Protein AF-A0A380FK40-F1 (afdb_monomer_lite)

pLDDT: mean 82.02, std 12.7, range [45.62, 96.25]

Organism: Staphylococcus gallinarum (NCBI:txid1293)

Foldseek 3Di:
DQLLVVLLVVVVVDDDPVVSLVVVLLCLLLPVCVVVVAASVQCNVQVVVSSVQSVVVVVVPPDCVPPVDSSDTDHDDHDDPVSSQVSNCVRVVHGPDQHPLQVVCVVCVVVQEDDPVPDDPPGHHRWDWPDWDWDADPVRAIKIFTWTHNRPDIDIDIGDRVNVVPDDDD

Secondary structure (DSSP, 8-state):
--HHHHHHHHHHH-S-HHHHHHHHHHHHHTTTTGGGSS-HHHHHHHHHHHHHHHHHHHHSTT-HHHH---------PPPPHHHHHHHHHHHHSS-SSPPHHHHHHHHHGGG--B-GGGPPTT--B--EEEEEEEEE-TTS-EEEEEEEE-SS-EEEEEE-HHHHHHPPP-

Radius of gyration: 23.23 Å; chains: 1; bounding box: 48×39×69 Å

Structure (mmCIF, N/CA/C/O backbone):
data_AF-A0A380FK40-F1
#
_entry.id   AF-A0A380FK40-F1
#
loop_
_atom_site.group_PDB
_atom_site.id
_atom_site.type_symbol
_atom_site.label_atom_id
_atom_site.label_alt_id
_atom_site.label_comp_id
_atom_site.label_asym_id
_atom_site.label_entity_id
_atom_site.label_seq_id
_atom_site.pdbx_PDB_ins_code
_atom_site.Cartn_x
_atom_site.Cartn_y
_atom_site.Cartn_z
_atom_site.occupancy
_atom_site.B_iso_or_equiv
_atom_site.auth_seq_id
_atom_site.auth_comp_id
_atom_site.auth_asym_id
_atom_site.auth_atom_id
_atom_site.pdbx_PDB_model_num
ATOM 1 N N . MET A 1 1 ? 8.475 -4.216 -27.341 1.00 45.62 1 MET A N 1
ATOM 2 C CA . MET A 1 1 ? 8.926 -2.820 -27.492 1.00 45.62 1 MET A CA 1
ATOM 3 C C . MET A 1 1 ? 10.317 -2.769 -26.905 1.00 45.62 1 MET A C 1
ATOM 5 O O . MET A 1 1 ? 10.534 -3.468 -25.925 1.00 45.62 1 MET A O 1
ATOM 9 N N . ASP A 1 2 ? 11.255 -2.055 -27.515 1.00 57.91 2 ASP A N 1
ATOM 10 C CA . ASP A 1 2 ? 12.591 -1.926 -26.934 1.00 57.91 2 ASP A CA 1
ATOM 11 C C . ASP A 1 2 ? 12.488 -1.105 -25.649 1.00 57.91 2 ASP A C 1
ATOM 13 O O . ASP A 1 2 ? 12.068 0.049 -25.689 1.00 57.91 2 ASP A O 1
ATOM 17 N N . ASN A 1 3 ? 12.813 -1.723 -24.510 1.00 64.62 3 ASN A N 1
ATOM 18 C CA . ASN A 1 3 ? 12.621 -1.140 -23.177 1.00 64.62 3 ASN A CA 1
ATOM 19 C C . ASN A 1 3 ? 13.269 0.248 -23.057 1.00 64.62 3 ASN A C 1
ATOM 21 O O . ASN A 1 3 ? 12.690 1.135 -22.445 1.00 64.62 3 ASN A O 1
ATOM 25 N N . LEU A 1 4 ? 14.413 0.455 -23.717 1.00 64.06 4 LEU A N 1
ATOM 26 C CA . LEU A 1 4 ? 15.138 1.728 -23.761 1.00 64.06 4 LEU A CA 1
ATOM 27 C C . LEU A 1 4 ? 14.405 2.846 -24.501 1.00 64.06 4 LEU A C 1
ATOM 29 O O . LEU A 1 4 ? 14.613 4.013 -24.190 1.00 64.06 4 LEU A O 1
ATOM 33 N N . LYS A 1 5 ? 13.548 2.514 -25.471 1.00 68.12 5 LYS A N 1
ATOM 34 C CA . LYS A 1 5 ? 12.838 3.521 -26.263 1.00 68.12 5 LYS A CA 1
ATOM 35 C C . LYS A 1 5 ? 11.880 4.339 -25.405 1.00 68.12 5 LYS A C 1
ATOM 37 O O . LYS A 1 5 ? 1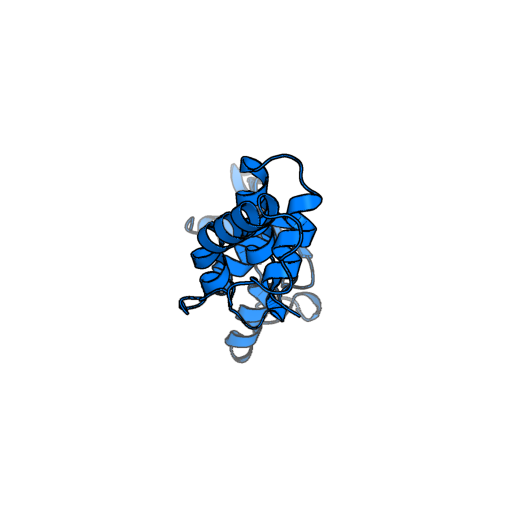1.758 5.533 -25.608 1.00 68.12 5 LYS A O 1
ATOM 42 N N . ILE A 1 6 ? 11.250 3.708 -24.418 1.00 72.50 6 ILE A N 1
ATOM 43 C CA . ILE A 1 6 ? 10.339 4.403 -23.507 1.00 72.50 6 ILE A CA 1
ATOM 44 C C . ILE A 1 6 ? 11.111 5.388 -22.616 1.00 72.50 6 ILE A C 1
ATOM 46 O O . ILE A 1 6 ? 10.638 6.498 -22.400 1.00 72.50 6 ILE A O 1
ATOM 50 N N . PHE A 1 7 ? 12.303 5.013 -22.136 1.00 73.00 7 PHE A N 1
ATOM 51 C CA . PHE A 1 7 ? 13.162 5.927 -21.374 1.00 73.00 7 PHE A CA 1
ATOM 52 C C . PHE A 1 7 ? 13.631 7.103 -22.237 1.00 73.00 7 PHE A C 1
ATOM 54 O O . PHE A 1 7 ? 13.541 8.241 -21.792 1.00 73.00 7 PHE A O 1
ATOM 61 N N . PHE A 1 8 ? 14.041 6.837 -23.482 1.00 71.56 8 PHE A N 1
ATOM 62 C CA . PHE A 1 8 ? 14.431 7.868 -24.449 1.00 71.56 8 PHE A CA 1
ATOM 63 C C . PHE A 1 8 ? 13.279 8.839 -24.760 1.00 71.56 8 PHE A C 1
ATOM 65 O O . PHE A 1 8 ? 13.431 10.046 -24.594 1.00 71.56 8 PHE A O 1
ATOM 72 N N . ASP A 1 9 ? 12.107 8.315 -25.142 1.00 72.12 9 ASP A N 1
ATOM 73 C CA . ASP A 1 9 ? 10.928 9.120 -25.491 1.00 72.12 9 ASP A CA 1
ATOM 74 C C . ASP A 1 9 ? 10.499 10.023 -24.312 1.00 72.12 9 ASP A C 1
ATOM 76 O O . ASP A 1 9 ? 10.095 11.167 -24.513 1.00 72.12 9 ASP A O 1
ATOM 80 N N . LEU A 1 10 ? 10.614 9.530 -23.072 1.00 73.94 10 LEU A N 1
ATOM 81 C CA . LEU A 1 10 ? 10.311 10.304 -21.865 1.00 73.94 10 LEU A CA 1
ATOM 82 C C . LEU A 1 10 ? 11.398 11.341 -21.544 1.00 73.94 10 LEU A C 1
ATOM 84 O O . LEU A 1 10 ? 11.070 12.445 -21.114 1.00 73.94 10 LEU A O 1
ATOM 88 N N . GLN A 1 11 ? 12.678 11.027 -21.754 1.00 71.88 11 GLN A N 1
ATOM 89 C CA . GLN A 1 11 ? 13.785 11.954 -21.505 1.00 71.88 11 GLN A CA 1
ATOM 90 C C . GLN A 1 11 ? 13.699 13.204 -22.397 1.00 71.88 11 GLN A C 1
ATOM 92 O O . GLN A 1 11 ? 13.855 14.311 -21.878 1.00 71.88 11 GLN A O 1
ATOM 97 N N . GLU A 1 12 ? 13.337 13.060 -23.680 1.00 69.88 12 GLU A N 1
ATOM 98 C CA . GLU A 1 12 ? 13.114 14.201 -24.588 1.00 69.88 12 GLU A CA 1
ATOM 99 C C . GLU A 1 12 ? 11.994 15.146 -24.104 1.00 69.88 12 GLU A C 1
ATOM 101 O O . GLU A 1 12 ? 12.019 16.352 -24.375 1.00 69.88 12 GLU A O 1
ATOM 106 N N . GLU A 1 13 ? 11.007 14.624 -23.371 1.00 69.75 13 GLU A N 1
ATOM 107 C CA . GLU A 1 13 ? 9.868 15.402 -22.878 1.00 69.75 13 GLU A CA 1
ATOM 108 C C . GLU A 1 13 ? 10.205 16.210 -21.603 1.00 69.75 13 GLU A C 1
ATOM 110 O O . GLU A 1 13 ? 9.556 17.223 -21.308 1.00 69.75 13 GLU A O 1
ATOM 115 N N . PHE A 1 14 ? 11.262 15.840 -20.866 1.00 68.94 14 PHE A N 1
ATOM 116 C CA . PHE A 1 14 ? 11.641 16.469 -19.595 1.00 68.94 14 PHE A CA 1
ATOM 117 C C . PHE A 1 14 ? 12.935 17.299 -19.693 1.00 68.94 14 PHE A C 1
ATOM 119 O O . PHE A 1 14 ? 14.000 16.798 -20.005 1.00 68.94 14 PHE A O 1
ATOM 126 N N . GLN A 1 15 ? 12.890 18.580 -19.303 1.00 59.06 15 GLN A N 1
ATOM 127 C CA . GLN A 1 15 ? 13.993 19.544 -19.517 1.00 59.06 15 GLN A CA 1
ATOM 128 C C . GLN A 1 15 ? 15.154 19.512 -18.491 1.00 59.06 15 GLN A C 1
ATOM 130 O O . GLN A 1 15 ? 16.053 20.345 -18.581 1.00 59.06 15 GLN A O 1
ATOM 135 N N . SER A 1 16 ? 15.128 18.654 -17.463 1.00 63.56 16 SER A N 1
ATOM 136 C CA . SER A 1 16 ? 16.073 18.718 -16.329 1.00 63.56 16 SER A CA 1
ATOM 137 C C . SER A 1 16 ? 16.536 17.334 -15.875 1.00 63.56 16 SER A C 1
ATOM 139 O O . SER A 1 16 ? 15.768 16.642 -15.211 1.00 63.56 16 SER A O 1
ATOM 141 N N . GLU A 1 17 ? 17.813 17.012 -16.097 1.00 63.59 17 GLU A N 1
ATOM 142 C CA . GLU A 1 17 ? 18.458 15.726 -15.757 1.00 63.59 17 GLU A CA 1
ATOM 143 C C . GLU A 1 17 ? 18.231 15.293 -14.298 1.00 63.59 17 GLU A C 1
ATOM 145 O O . GLU A 1 17 ? 17.695 14.223 -14.037 1.00 63.59 17 GLU A O 1
ATOM 150 N N . SER A 1 18 ? 18.499 16.164 -13.317 1.00 59.44 18 SER A N 1
ATOM 151 C CA . SER A 1 18 ? 18.356 15.811 -11.889 1.00 59.44 18 SER A CA 1
ATOM 152 C C . SER A 1 18 ? 16.919 15.547 -11.425 1.00 59.44 18 SER A C 1
ATOM 154 O O . SER A 1 18 ? 16.706 15.043 -10.327 1.00 59.44 18 SER A O 1
ATOM 156 N N . ARG A 1 19 ? 15.912 15.914 -12.229 1.00 64.62 19 ARG A N 1
ATOM 157 C CA . ARG A 1 19 ? 14.506 15.589 -11.951 1.00 64.62 19 ARG A CA 1
ATOM 158 C C . ARG A 1 19 ? 14.078 14.290 -12.622 1.00 64.62 19 ARG A C 1
ATOM 160 O O . ARG A 1 19 ? 13.097 13.707 -12.173 1.00 64.62 19 ARG A O 1
ATOM 167 N N . GLN A 1 20 ? 14.782 13.856 -13.665 1.00 75.44 20 GLN A N 1
ATOM 168 C CA . GLN A 1 20 ? 14.428 12.667 -14.431 1.00 75.44 20 GLN A CA 1
ATOM 169 C C . GLN A 1 20 ? 14.664 11.400 -13.608 1.00 75.44 20 GLN A C 1
ATOM 171 O O . GLN A 1 20 ? 13.749 10.595 -13.520 1.00 75.44 20 GLN A O 1
ATOM 176 N N . GLU A 1 21 ? 15.802 11.266 -12.919 1.00 82.00 21 GLU A N 1
ATOM 177 C CA . GLU A 1 21 ? 16.116 10.085 -12.091 1.00 82.00 21 GLU A CA 1
ATOM 178 C C . GLU A 1 21 ? 15.017 9.813 -11.051 1.00 82.00 21 GLU A C 1
ATOM 180 O O . GLU A 1 21 ? 14.311 8.812 -11.140 1.00 82.00 21 GLU A O 1
ATOM 185 N N . SER A 1 22 ? 14.750 10.782 -10.166 1.00 86.69 22 SER A N 1
ATOM 186 C CA . SER A 1 22 ? 13.684 10.671 -9.156 1.00 86.69 22 SER A CA 1
ATOM 187 C C . SER A 1 22 ? 12.280 10.447 -9.743 1.00 86.69 22 SER A C 1
ATOM 189 O O . SER A 1 22 ? 11.416 9.853 -9.097 1.00 86.69 22 SER A O 1
ATOM 191 N N . LEU A 1 23 ? 12.028 10.925 -10.967 1.00 87.69 23 LEU A N 1
ATOM 192 C CA . LEU A 1 23 ? 10.761 10.707 -11.660 1.00 87.69 23 LEU A CA 1
ATOM 193 C C . LEU A 1 23 ? 10.662 9.273 -12.181 1.00 87.69 23 LEU A C 1
ATOM 195 O O . LEU A 1 23 ? 9.630 8.632 -11.999 1.00 87.69 23 LEU A O 1
ATOM 199 N N . PHE A 1 24 ? 11.714 8.766 -12.818 1.00 88.62 24 PHE A N 1
ATOM 200 C CA . PHE A 1 24 ? 11.763 7.395 -13.306 1.00 88.62 24 PHE A CA 1
ATOM 201 C C . PHE A 1 24 ? 11.726 6.393 -12.150 1.00 88.62 24 PHE A C 1
ATOM 203 O O . PHE A 1 24 ? 10.988 5.416 -12.247 1.00 88.62 24 PHE A O 1
ATOM 210 N N . GLU A 1 25 ? 12.411 6.661 -11.035 1.00 91.19 25 GLU A N 1
ATOM 211 C CA . GLU A 1 25 ? 12.288 5.869 -9.805 1.00 91.19 25 GLU A CA 1
ATOM 212 C C . GLU A 1 25 ? 10.833 5.798 -9.336 1.00 91.19 25 GLU A C 1
ATOM 214 O O . GLU A 1 25 ? 10.298 4.707 -9.144 1.00 91.19 25 GLU A O 1
ATOM 219 N N . ALA A 1 26 ? 10.160 6.949 -9.224 1.00 92.50 26 ALA A N 1
ATOM 220 C CA . ALA A 1 26 ? 8.755 7.002 -8.835 1.00 92.50 26 ALA A CA 1
ATOM 221 C C . ALA A 1 26 ? 7.864 6.222 -9.816 1.00 92.50 26 ALA A C 1
ATOM 223 O O . ALA A 1 26 ? 7.013 5.449 -9.385 1.00 92.50 26 ALA A O 1
ATOM 224 N N . LEU A 1 27 ? 8.078 6.372 -11.128 1.00 91.56 27 LEU A N 1
ATOM 225 C CA . LEU A 1 27 ? 7.332 5.660 -12.171 1.00 91.56 27 LEU A CA 1
ATOM 226 C C . LEU A 1 27 ? 7.534 4.137 -12.101 1.00 91.56 27 LEU A C 1
ATOM 228 O O . LEU A 1 27 ? 6.564 3.387 -12.230 1.00 91.56 27 LEU A O 1
ATOM 232 N N . ILE A 1 28 ? 8.763 3.672 -11.860 1.00 92.81 28 ILE A N 1
ATOM 233 C CA . ILE A 1 28 ? 9.057 2.250 -11.634 1.00 92.81 28 ILE A CA 1
ATOM 234 C C . ILE A 1 28 ? 8.342 1.769 -10.372 1.00 92.81 28 ILE A C 1
ATOM 236 O O . ILE A 1 28 ? 7.647 0.755 -10.410 1.00 92.81 28 ILE A O 1
ATOM 240 N N . LEU A 1 29 ? 8.463 2.511 -9.271 1.00 94.12 29 LEU A N 1
ATOM 241 C CA . LEU A 1 29 ? 7.905 2.136 -7.974 1.00 94.12 29 LEU A CA 1
ATOM 242 C C . LEU A 1 29 ? 6.380 2.041 -7.976 1.00 94.12 29 LEU A C 1
ATOM 244 O O . LEU A 1 29 ? 5.839 1.193 -7.270 1.00 94.12 29 LEU A O 1
ATOM 248 N N . VAL A 1 30 ? 5.692 2.836 -8.800 1.00 93.00 30 VAL A N 1
ATOM 249 C CA . VAL A 1 30 ? 4.230 2.762 -8.974 1.00 93.00 30 VAL A CA 1
ATOM 250 C C . VAL A 1 30 ? 3.778 1.783 -10.064 1.00 93.00 30 VAL A C 1
ATOM 252 O O . VAL A 1 30 ? 2.578 1.641 -10.292 1.00 93.00 30 VAL A O 1
ATOM 255 N N . GLY A 1 31 ? 4.711 1.101 -10.735 1.00 89.75 31 GLY A N 1
ATOM 256 C CA . GLY A 1 31 ? 4.411 0.051 -11.711 1.00 89.75 31 GLY A CA 1
ATOM 257 C C . GLY A 1 31 ? 4.139 0.514 -13.135 1.00 89.75 31 GLY A C 1
ATOM 258 O O . GLY A 1 31 ? 3.624 -0.261 -13.938 1.00 89.75 31 GLY A O 1
ATOM 259 N N . ALA A 1 32 ? 4.507 1.746 -13.498 1.00 90.38 32 ALA A N 1
ATOM 260 C CA . ALA A 1 32 ? 4.340 2.244 -14.867 1.00 90.38 32 ALA A CA 1
ATOM 261 C C . ALA A 1 32 ? 5.121 1.416 -15.910 1.00 90.38 32 ALA A C 1
ATOM 263 O O . ALA A 1 32 ? 4.833 1.489 -17.104 1.00 90.38 32 ALA A O 1
ATOM 264 N N . PHE A 1 33 ? 6.093 0.620 -15.455 1.00 89.06 33 PHE A N 1
ATOM 265 C CA . PHE A 1 33 ? 6.978 -0.196 -16.281 1.00 89.06 33 PHE A CA 1
ATOM 266 C C . PHE A 1 33 ? 6.828 -1.711 -16.055 1.00 89.06 33 PHE A C 1
ATOM 268 O O . PHE A 1 33 ? 7.664 -2.476 -16.536 1.00 89.06 33 PHE A O 1
ATOM 275 N N . ASP A 1 34 ? 5.774 -2.172 -15.372 1.00 87.94 34 ASP A N 1
ATOM 276 C CA . ASP A 1 34 ? 5.585 -3.605 -15.072 1.00 87.94 34 ASP A CA 1
ATOM 277 C C . ASP A 1 34 ? 5.472 -4.470 -16.353 1.00 87.94 34 ASP A C 1
ATOM 279 O O . ASP A 1 34 ? 5.887 -5.632 -16.379 1.00 87.94 34 ASP A O 1
ATOM 283 N N . ASP A 1 35 ? 5.005 -3.887 -17.464 1.00 86.00 35 ASP A N 1
ATOM 284 C CA . ASP A 1 35 ? 4.897 -4.554 -18.771 1.00 86.00 35 ASP A CA 1
ATOM 285 C C . ASP A 1 35 ? 6.253 -4.762 -19.486 1.00 86.00 35 ASP A C 1
ATOM 287 O O . ASP A 1 35 ? 6.313 -5.439 -20.517 1.00 86.00 35 ASP A O 1
ATOM 291 N N . LEU A 1 36 ? 7.367 -4.233 -18.954 1.00 83.38 36 LEU A N 1
ATOM 292 C CA . LEU A 1 36 ? 8.715 -4.416 -19.525 1.00 83.38 36 LEU A CA 1
ATOM 293 C C . LEU A 1 36 ? 9.302 -5.817 -19.280 1.00 83.38 36 LEU A C 1
ATOM 295 O O . LEU A 1 36 ? 10.403 -6.126 -19.752 1.00 83.38 36 LEU A O 1
ATOM 299 N N . GLY A 1 37 ? 8.585 -6.672 -18.544 1.00 84.81 37 GLY A N 1
ATOM 300 C CA . GLY A 1 37 ? 8.999 -8.046 -18.252 1.00 84.81 37 GLY A CA 1
ATOM 301 C C . GLY A 1 37 ? 10.179 -8.141 -17.282 1.00 84.81 37 GLY A C 1
ATOM 302 O O . GLY A 1 37 ? 10.854 -9.173 -17.243 1.00 84.81 37 GLY A O 1
ATOM 303 N N . LYS A 1 38 ? 10.441 -7.069 -16.527 1.00 89.75 38 LYS A N 1
ATOM 304 C CA . LYS A 1 38 ? 11.409 -6.996 -15.430 1.00 89.75 38 LYS A CA 1
ATOM 305 C C . LYS A 1 38 ? 10.694 -6.531 -14.175 1.00 89.75 38 LYS A C 1
ATOM 307 O O . LYS A 1 38 ? 9.743 -5.761 -14.256 1.00 89.75 38 LYS A O 1
ATOM 312 N N . ASN A 1 39 ? 11.151 -7.031 -13.037 1.00 92.94 39 ASN A N 1
ATOM 313 C CA . ASN A 1 39 ? 10.598 -6.666 -11.743 1.00 92.94 39 ASN A CA 1
ATOM 314 C C . ASN A 1 39 ? 11.102 -5.266 -11.329 1.00 92.94 39 ASN A C 1
ATOM 316 O O . ASN A 1 39 ? 12.091 -4.764 -11.881 1.00 92.94 39 ASN A O 1
ATOM 320 N N . ARG A 1 40 ? 10.407 -4.610 -10.399 1.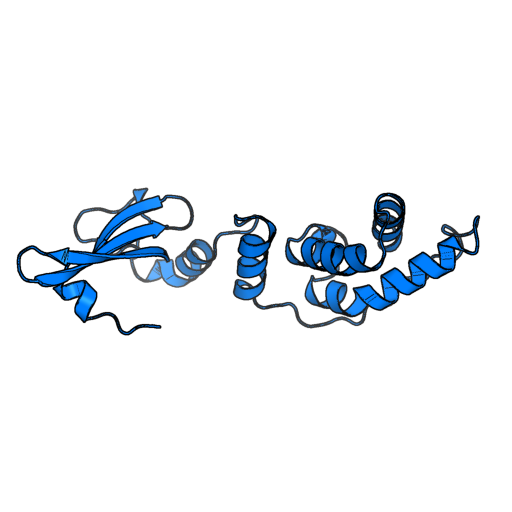00 93.62 40 ARG A N 1
ATOM 321 C CA . ARG A 1 40 ? 10.660 -3.199 -10.070 1.00 93.62 40 ARG A CA 1
ATOM 322 C C . ARG A 1 40 ? 12.041 -3.016 -9.441 1.00 93.62 40 ARG A C 1
ATOM 324 O O . ARG A 1 40 ? 12.754 -2.093 -9.828 1.00 93.62 40 ARG A O 1
ATOM 331 N N . ALA A 1 41 ? 12.470 -3.927 -8.564 1.00 94.94 41 ALA A N 1
ATOM 332 C CA . ALA A 1 41 ? 13.818 -3.918 -7.984 1.00 94.94 41 ALA A CA 1
ATOM 333 C C . ALA A 1 41 ? 14.938 -3.961 -9.043 1.00 94.94 41 ALA A C 1
ATOM 335 O O . ALA A 1 41 ? 15.905 -3.202 -8.974 1.00 94.94 41 ALA A O 1
ATOM 336 N N . THR A 1 42 ? 14.789 -4.822 -10.051 1.00 92.75 42 THR A N 1
ATOM 337 C CA . THR A 1 42 ? 15.739 -4.964 -11.164 1.00 92.75 42 THR A CA 1
ATOM 338 C C . THR A 1 42 ? 15.797 -3.691 -12.001 1.00 92.75 42 THR A C 1
ATOM 340 O O . THR A 1 42 ? 16.882 -3.248 -12.375 1.00 92.75 42 THR A O 1
ATOM 343 N N . LEU A 1 43 ? 14.639 -3.084 -12.282 1.00 90.81 43 LEU A N 1
ATOM 344 C CA . LEU A 1 43 ? 14.568 -1.830 -13.030 1.00 90.81 43 LEU A CA 1
ATOM 345 C C . LEU A 1 43 ? 15.234 -0.680 -12.264 1.00 90.81 43 LEU A C 1
ATOM 347 O O . LEU A 1 43 ? 16.062 0.016 -12.851 1.00 90.81 43 LEU A O 1
ATOM 351 N N . LEU A 1 44 ? 14.951 -0.536 -10.965 1.00 92.25 44 LEU A N 1
ATOM 352 C CA . LEU A 1 44 ? 15.560 0.487 -10.105 1.00 92.25 44 LEU A CA 1
ATOM 353 C C . LEU A 1 44 ? 17.079 0.372 -10.061 1.00 92.25 44 LEU A C 1
ATOM 355 O O . LEU A 1 44 ? 17.772 1.367 -10.192 1.00 92.25 44 LEU A O 1
ATOM 359 N N . GLN A 1 45 ? 17.618 -0.839 -9.935 1.00 90.88 45 GLN A N 1
ATOM 360 C CA . GLN A 1 45 ? 19.069 -1.016 -9.903 1.00 90.88 45 GLN A CA 1
ATOM 361 C C . GLN A 1 45 ? 19.749 -0.652 -11.233 1.00 90.88 45 GLN A C 1
ATOM 363 O O . GLN A 1 45 ? 20.935 -0.331 -11.258 1.00 90.88 45 GLN A O 1
ATOM 368 N N . SER A 1 46 ? 19.017 -0.745 -12.342 1.00 87.31 46 SER A N 1
ATOM 369 C CA . SER A 1 46 ? 19.541 -0.481 -13.684 1.00 87.31 46 SER A CA 1
ATOM 370 C C . SER A 1 46 ? 19.330 0.953 -14.175 1.00 87.31 46 SER A C 1
ATOM 372 O O . SER A 1 46 ? 19.812 1.280 -15.257 1.00 87.31 46 SER A O 1
ATOM 374 N N . ILE A 1 47 ? 18.604 1.786 -13.423 1.00 85.69 47 ILE A N 1
ATOM 375 C CA . ILE A 1 47 ? 18.122 3.090 -13.890 1.00 85.69 47 ILE A CA 1
ATOM 376 C C . ILE A 1 47 ? 19.264 4.035 -14.275 1.00 85.69 47 ILE A C 1
ATOM 378 O O . ILE A 1 47 ? 19.248 4.559 -15.384 1.00 85.69 47 ILE A O 1
ATOM 382 N N . ASP A 1 48 ? 20.291 4.158 -13.431 1.00 84.06 48 ASP A N 1
ATOM 383 C CA . ASP A 1 48 ? 21.446 5.033 -13.668 1.00 84.06 48 ASP A CA 1
ATOM 384 C C . ASP A 1 48 ? 22.146 4.670 -14.976 1.00 84.06 48 ASP A C 1
ATOM 386 O O . ASP A 1 48 ? 22.368 5.512 -15.842 1.00 84.06 48 ASP A O 1
ATOM 390 N N . GLN A 1 49 ? 22.420 3.374 -15.154 1.00 82.50 49 GLN A N 1
ATOM 391 C CA . GLN A 1 49 ? 23.064 2.871 -16.360 1.00 82.50 49 GLN A CA 1
ATOM 392 C C . GLN A 1 49 ? 22.202 3.129 -17.603 1.00 82.50 49 GLN A C 1
ATOM 394 O O . GLN A 1 49 ? 22.724 3.505 -18.647 1.00 82.50 49 GLN A O 1
ATOM 399 N N . VAL A 1 50 ? 20.886 2.924 -17.502 1.00 79.81 50 VAL A N 1
ATOM 400 C CA . VAL A 1 50 ? 19.955 3.158 -18.612 1.00 79.81 50 VAL A CA 1
ATOM 401 C C . VAL A 1 50 ? 19.913 4.637 -19.000 1.00 79.81 50 VAL A C 1
ATOM 403 O O . VAL A 1 50 ? 19.934 4.940 -20.191 1.00 79.81 50 VAL A O 1
ATOM 406 N N . LEU A 1 51 ? 19.880 5.552 -18.029 1.00 78.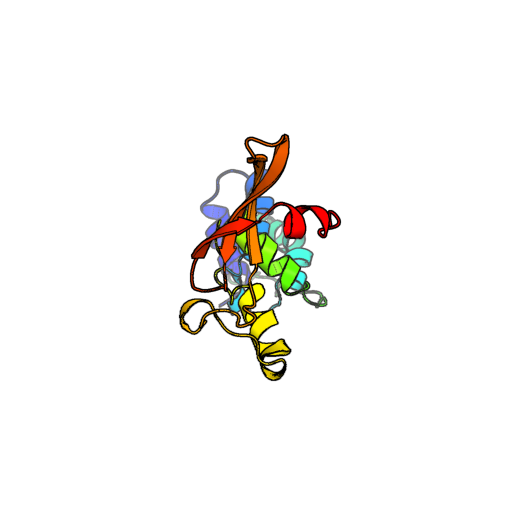50 51 LEU A N 1
ATOM 407 C CA . LEU A 1 51 ? 19.861 6.997 -18.280 1.00 78.50 51 LEU A CA 1
ATOM 408 C C . LEU A 1 51 ? 21.185 7.497 -18.878 1.00 78.50 51 LEU A C 1
ATOM 410 O O . LEU A 1 51 ? 21.176 8.313 -19.805 1.00 78.50 51 LEU A O 1
ATOM 414 N N . ASP A 1 52 ? 22.317 6.962 -18.416 1.00 79.00 52 ASP A N 1
ATOM 415 C CA . ASP A 1 52 ? 23.634 7.243 -18.995 1.00 79.00 52 ASP A CA 1
ATOM 416 C C . ASP A 1 52 ? 23.720 6.755 -20.450 1.00 79.00 52 ASP A C 1
ATOM 418 O O . ASP A 1 52 ? 24.166 7.487 -21.340 1.00 79.00 52 ASP A O 1
ATOM 422 N N . ASP A 1 53 ? 23.270 5.525 -20.719 1.00 76.06 53 ASP A N 1
ATOM 423 C CA . ASP A 1 53 ? 23.258 4.944 -22.064 1.00 76.06 53 ASP A CA 1
ATOM 424 C C . ASP A 1 53 ? 22.382 5.775 -23.021 1.00 76.06 53 ASP A C 1
ATOM 426 O O . ASP A 1 53 ? 22.791 6.046 -24.151 1.00 76.06 53 ASP A O 1
ATOM 430 N N . VAL A 1 54 ? 21.207 6.228 -22.571 1.00 71.12 54 VAL A N 1
ATOM 431 C CA . VAL A 1 54 ? 20.288 7.079 -23.351 1.00 71.12 54 VAL A CA 1
ATOM 432 C C . VAL A 1 54 ? 20.925 8.433 -23.682 1.00 71.12 54 VAL A C 1
ATOM 434 O O . VAL A 1 54 ? 20.948 8.833 -24.848 1.00 71.12 54 VAL A O 1
ATOM 437 N N . SER A 1 55 ? 21.521 9.098 -22.692 1.00 71.56 55 SER A N 1
ATOM 438 C CA . SER A 1 55 ? 22.149 10.418 -22.854 1.00 71.56 55 SER A CA 1
ATOM 439 C C . SER A 1 55 ? 23.350 10.398 -23.808 1.00 71.56 55 SER A C 1
ATOM 441 O O . SER A 1 55 ? 23.574 11.337 -24.574 1.00 71.56 55 SER A O 1
ATOM 443 N N . ASN A 1 56 ? 24.122 9.306 -23.813 1.00 68.00 56 ASN A N 1
ATOM 444 C CA . ASN A 1 56 ? 25.228 9.132 -24.757 1.00 68.00 56 ASN A CA 1
ATOM 445 C C . ASN A 1 56 ? 24.738 8.976 -26.208 1.00 68.00 56 ASN A C 1
ATOM 447 O O . ASN A 1 56 ? 25.404 9.438 -27.134 1.00 68.00 56 ASN A O 1
ATOM 451 N N . VAL A 1 57 ? 23.567 8.368 -26.422 1.00 66.12 57 VAL A N 1
ATOM 452 C CA . VAL A 1 57 ? 22.986 8.198 -27.763 1.00 66.12 57 VAL A CA 1
ATOM 453 C C . VAL A 1 57 ? 22.393 9.504 -28.309 1.00 66.12 57 VAL A C 1
ATOM 455 O O . VAL A 1 57 ? 22.433 9.718 -29.520 1.00 66.12 57 VAL A O 1
ATOM 458 N N . GLU A 1 58 ? 21.912 10.414 -27.454 1.00 62.06 58 GLU A N 1
ATOM 459 C CA . GLU A 1 58 ? 21.455 11.754 -27.871 1.00 62.06 58 GLU A CA 1
ATOM 460 C C . GLU A 1 58 ? 22.569 12.590 -28.532 1.00 62.06 58 GLU A C 1
ATOM 462 O O . GLU A 1 58 ? 22.301 13.365 -29.455 1.00 62.06 58 GLU A O 1
ATOM 467 N N . GLN A 1 59 ? 23.830 12.426 -28.107 1.00 59.03 59 GLN A N 1
ATOM 468 C CA . GLN A 1 59 ? 24.968 13.135 -28.711 1.00 59.03 59 GLN A CA 1
ATOM 469 C C . GLN A 1 59 ? 25.305 12.624 -30.119 1.00 59.03 59 GLN A C 1
ATOM 471 O O . GLN A 1 59 ? 25.697 13.414 -30.983 1.00 59.03 59 GLN A O 1
ATOM 476 N N . ASP A 1 60 ? 25.078 11.335 -30.376 1.00 58.16 60 ASP A N 1
ATOM 477 C CA . ASP A 1 60 ? 25.295 10.673 -31.664 1.00 58.16 60 ASP A CA 1
ATOM 478 C C . ASP A 1 60 ? 23.975 10.584 -32.449 1.00 58.16 60 ASP A C 1
ATOM 480 O O . ASP A 1 60 ? 23.492 9.512 -32.836 1.00 58.16 60 ASP A O 1
ATOM 484 N N . GLY A 1 61 ? 23.364 11.752 -32.676 1.00 55.44 61 GLY A N 1
ATOM 485 C CA . GLY A 1 61 ? 22.122 11.886 -33.430 1.00 55.44 61 GLY A CA 1
ATOM 486 C C . GLY A 1 61 ? 22.168 11.065 -34.724 1.00 55.44 61 GLY A C 1
ATOM 487 O O . GLY A 1 61 ? 23.113 11.196 -35.498 1.00 55.44 61 GLY A O 1
ATOM 488 N N . PHE A 1 62 ? 21.134 10.239 -34.931 1.00 54.47 62 PHE A N 1
ATOM 489 C CA . PHE A 1 62 ? 20.846 9.330 -36.061 1.00 54.47 62 PHE A CA 1
ATOM 490 C C . PHE A 1 62 ? 20.952 7.808 -35.824 1.00 54.47 62 PHE A C 1
ATOM 492 O O . PHE A 1 62 ? 20.539 7.073 -36.722 1.00 54.47 62 PHE A O 1
ATOM 499 N N . ILE A 1 63 ? 21.407 7.291 -34.669 1.00 55.47 63 ILE A N 1
ATOM 500 C CA . ILE A 1 63 ? 21.671 5.833 -34.533 1.00 55.47 63 ILE A CA 1
ATOM 501 C C . ILE A 1 63 ? 21.013 5.156 -33.304 1.00 55.47 63 ILE A C 1
ATOM 503 O O . ILE A 1 63 ? 21.461 4.104 -32.864 1.00 55.47 63 ILE A O 1
ATOM 507 N N . PHE A 1 64 ? 19.900 5.663 -32.764 1.00 57.59 64 PHE A N 1
ATOM 508 C CA . PHE A 1 64 ? 19.220 4.977 -31.644 1.00 57.59 64 PHE A CA 1
ATOM 509 C C . PHE A 1 64 ? 18.729 3.557 -32.010 1.00 57.59 64 PHE A C 1
ATOM 511 O O . PHE A 1 64 ? 18.954 2.598 -31.276 1.00 57.59 64 PHE A O 1
ATOM 518 N N . ASP A 1 65 ? 18.151 3.381 -33.201 1.00 54.97 65 ASP A N 1
ATOM 519 C CA . ASP A 1 65 ? 17.567 2.099 -33.646 1.00 54.97 65 ASP A CA 1
ATOM 520 C C . ASP A 1 65 ? 18.622 1.031 -34.023 1.00 54.97 65 ASP A C 1
ATOM 522 O O . ASP A 1 65 ? 18.303 -0.140 -34.205 1.00 54.97 65 ASP A O 1
ATOM 526 N N . VAL A 1 66 ? 19.893 1.430 -34.168 1.00 52.88 66 VAL A N 1
ATOM 527 C CA . VAL A 1 66 ? 21.002 0.545 -34.581 1.00 52.88 66 VAL A CA 1
ATOM 528 C C . VAL A 1 66 ? 22.010 0.317 -33.450 1.00 52.88 66 VAL A C 1
ATOM 530 O O . VAL A 1 66 ? 22.636 -0.743 -33.412 1.00 52.88 66 VAL A O 1
ATOM 533 N N . LEU A 1 67 ? 22.170 1.279 -32.535 1.00 51.34 67 LEU A N 1
ATOM 534 C CA . LEU A 1 67 ? 23.097 1.188 -31.405 1.00 51.34 67 LEU A CA 1
ATOM 535 C C . LEU A 1 67 ? 22.432 0.871 -30.076 1.00 51.34 67 LEU A C 1
ATOM 537 O O . LEU A 1 67 ? 23.189 0.703 -29.128 1.00 51.34 67 LEU A O 1
ATOM 541 N N . THR A 1 68 ? 21.096 0.770 -29.995 1.00 53.88 68 THR A N 1
ATOM 542 C CA . THR A 1 68 ? 20.376 0.460 -28.748 1.00 53.88 68 THR A CA 1
ATOM 543 C C . THR A 1 68 ? 21.053 -0.724 -28.058 1.00 53.88 68 THR A C 1
ATOM 545 O O . THR A 1 68 ? 20.908 -1.873 -28.502 1.00 53.88 68 THR A O 1
ATOM 548 N N . PRO A 1 69 ? 21.843 -0.477 -26.996 1.00 53.28 69 PRO A N 1
ATOM 549 C CA . PRO A 1 69 ? 22.452 -1.558 -26.256 1.00 53.28 69 PRO A CA 1
ATOM 550 C C . PRO A 1 69 ? 21.286 -2.380 -25.731 1.00 53.28 69 PRO A C 1
ATOM 552 O O . PRO A 1 69 ? 20.305 -1.826 -25.247 1.00 53.28 69 PRO A O 1
ATOM 555 N N . LYS A 1 70 ? 21.316 -3.709 -25.828 1.00 58.00 70 LYS A N 1
ATOM 556 C CA . LYS A 1 70 ? 20.349 -4.467 -25.030 1.00 58.00 70 LYS A CA 1
ATOM 557 C C . LYS A 1 70 ? 20.689 -4.161 -23.582 1.00 58.00 70 LYS A C 1
ATOM 559 O O . LYS A 1 70 ? 21.714 -4.653 -23.114 1.00 58.00 70 LYS A O 1
ATOM 564 N N . ALA A 1 71 ? 19.871 -3.331 -22.931 1.00 62.88 71 ALA A N 1
ATOM 565 C CA . ALA A 1 71 ? 20.032 -2.995 -21.528 1.00 62.88 71 ALA A CA 1
ATOM 566 C C . ALA A 1 71 ? 20.274 -4.300 -20.763 1.00 62.88 71 ALA A C 1
ATOM 568 O O . ALA A 1 71 ? 19.459 -5.231 -20.799 1.00 62.88 71 ALA A O 1
ATOM 569 N N . SER A 1 72 ? 21.469 -4.417 -20.191 1.00 70.31 72 SER A N 1
ATOM 570 C CA . SER A 1 72 ? 21.888 -5.623 -19.496 1.00 70.31 72 SER A CA 1
ATOM 571 C C . SER A 1 72 ? 21.417 -5.512 -18.060 1.00 70.31 72 SER A C 1
ATOM 573 O O . SER A 1 72 ? 22.144 -5.036 -17.196 1.00 70.31 72 SER A O 1
ATOM 575 N N . TYR A 1 73 ? 20.192 -5.954 -17.812 1.00 78.19 73 TYR A N 1
ATOM 576 C CA . TYR A 1 73 ? 19.636 -5.989 -16.467 1.00 78.19 73 TYR A CA 1
ATOM 577 C C . TYR A 1 73 ? 20.337 -7.053 -15.616 1.00 78.19 73 TYR A C 1
ATOM 579 O O . TYR A 1 73 ? 20.425 -8.219 -16.012 1.00 78.19 73 TYR A O 1
ATOM 587 N N . ALA A 1 74 ? 20.810 -6.657 -14.437 1.00 84.62 74 ALA A N 1
ATOM 588 C CA . ALA A 1 74 ? 21.178 -7.593 -13.385 1.00 84.62 74 ALA A CA 1
ATOM 589 C C . ALA A 1 74 ? 19.906 -7.955 -12.608 1.00 84.62 74 ALA A C 1
ATOM 591 O O . ALA A 1 74 ? 19.342 -7.101 -11.935 1.00 84.62 74 ALA A O 1
ATOM 592 N N . GLU A 1 75 ? 19.435 -9.197 -12.749 1.00 89.06 75 GLU A N 1
ATOM 593 C CA . GLU A 1 75 ? 18.231 -9.667 -12.053 1.00 89.06 75 GLU A CA 1
ATOM 594 C C . GLU A 1 75 ? 18.417 -9.610 -10.535 1.00 89.06 75 GLU A C 1
ATOM 596 O O . GLU A 1 75 ? 19.370 -10.184 -9.994 1.00 89.06 75 GLU A O 1
ATOM 601 N N . THR A 1 76 ? 17.458 -8.979 -9.867 1.00 92.06 76 THR A N 1
ATOM 602 C CA . THR A 1 76 ? 17.445 -8.770 -8.419 1.00 92.06 76 THR A CA 1
ATOM 603 C C . THR A 1 76 ? 16.132 -9.265 -7.831 1.00 92.06 76 THR A C 1
ATOM 605 O O . THR A 1 76 ? 15.101 -9.287 -8.503 1.00 92.06 76 THR A O 1
ATOM 608 N N . GLU A 1 77 ? 16.170 -9.730 -6.582 1.00 94.62 77 GLU A N 1
ATOM 609 C CA . GLU A 1 77 ? 14.962 -10.138 -5.863 1.00 94.62 77 GLU A CA 1
ATOM 610 C C . GLU A 1 77 ? 13.996 -8.955 -5.731 1.00 94.62 77 GLU A C 1
ATOM 612 O O . GLU A 1 77 ? 14.421 -7.822 -5.510 1.00 94.62 77 GLU A O 1
ATOM 617 N N . GLU A 1 78 ? 12.702 -9.216 -5.916 1.00 94.94 78 GLU A N 1
ATOM 618 C CA . GLU A 1 78 ? 11.690 -8.161 -5.883 1.00 94.94 78 GLU A CA 1
ATOM 619 C C . GLU A 1 78 ? 11.522 -7.584 -4.472 1.00 94.94 78 GLU A C 1
ATOM 621 O O . GLU A 1 78 ? 11.755 -8.256 -3.463 1.00 94.94 78 GLU A O 1
ATOM 626 N N . LEU A 1 79 ? 11.088 -6.326 -4.418 1.00 93.94 79 LEU A N 1
ATOM 627 C CA . LEU A 1 79 ? 10.719 -5.660 -3.175 1.00 93.94 79 LEU A CA 1
ATOM 628 C C . LEU A 1 79 ? 9.550 -6.376 -2.487 1.00 93.94 79 LEU A C 1
ATOM 630 O O . LEU A 1 79 ? 8.668 -6.948 -3.128 1.00 93.94 79 LEU A O 1
ATOM 634 N N . GLU A 1 80 ? 9.508 -6.298 -1.156 1.00 93.12 80 GLU A N 1
ATOM 635 C CA . GLU A 1 80 ? 8.367 -6.813 -0.402 1.00 93.12 80 GLU A CA 1
ATOM 636 C C . GLU A 1 80 ? 7.062 -6.121 -0.840 1.00 93.12 80 GLU A C 1
ATOM 638 O O . GLU A 1 80 ? 7.001 -4.899 -0.978 1.00 93.12 80 GLU A O 1
ATOM 643 N N . ASP A 1 81 ? 5.982 -6.893 -0.975 1.00 88.75 81 ASP A N 1
ATOM 644 C CA . ASP A 1 81 ? 4.649 -6.407 -1.367 1.00 88.75 81 ASP A CA 1
ATOM 645 C C . ASP A 1 81 ? 4.174 -5.179 -0.573 1.00 88.75 81 ASP A C 1
ATOM 647 O O . ASP A 1 81 ? 3.501 -4.297 -1.116 1.00 88.75 81 ASP A O 1
ATOM 651 N N . GLN A 1 82 ? 4.489 -5.137 0.727 1.00 87.00 82 GLN A N 1
ATOM 652 C CA . GLN A 1 82 ? 4.130 -4.015 1.592 1.00 87.00 82 GLN A CA 1
ATOM 653 C C . GLN A 1 82 ? 4.885 -2.748 1.188 1.00 87.00 82 GLN A C 1
ATOM 655 O O . GLN A 1 82 ? 4.270 -1.696 1.074 1.00 87.00 82 GLN A O 1
ATOM 660 N N . VAL A 1 83 ? 6.182 -2.869 0.900 1.00 91.62 83 VAL A N 1
ATOM 661 C CA . VAL A 1 83 ? 7.034 -1.757 0.468 1.00 91.62 83 VAL A CA 1
ATOM 662 C C . VAL A 1 83 ? 6.530 -1.187 -0.858 1.00 91.62 83 VAL A C 1
ATOM 664 O O . VAL A 1 83 ? 6.370 0.023 -0.986 1.00 91.62 83 VAL A O 1
ATOM 667 N N . LEU A 1 84 ? 6.184 -2.047 -1.820 1.00 92.31 84 LEU A N 1
ATOM 668 C CA . LEU A 1 84 ? 5.584 -1.612 -3.089 1.00 92.31 84 LEU A CA 1
ATOM 669 C C . LEU A 1 84 ? 4.266 -0.857 -2.879 1.00 92.31 84 LEU A C 1
ATOM 671 O O . LEU A 1 84 ? 4.029 0.182 -3.494 1.00 92.31 84 LEU A O 1
ATOM 675 N N . SER A 1 85 ? 3.421 -1.356 -1.977 1.00 90.44 85 SER A N 1
ATOM 676 C CA . SER A 1 85 ? 2.143 -0.717 -1.652 1.00 90.44 85 SER A CA 1
ATOM 677 C C . SER A 1 85 ? 2.335 0.642 -0.972 1.00 90.44 85 SER A C 1
ATOM 679 O O . SER A 1 85 ? 1.578 1.578 -1.234 1.00 90.44 85 SER A O 1
ATOM 681 N N . ASP A 1 86 ? 3.347 0.764 -0.112 1.00 90.75 86 ASP A N 1
ATOM 682 C CA . ASP A 1 86 ? 3.685 2.017 0.562 1.00 90.75 86 ASP A CA 1
ATOM 683 C C . ASP A 1 86 ? 4.136 3.075 -0.456 1.00 90.75 86 ASP A C 1
ATOM 685 O O . ASP A 1 86 ? 3.685 4.219 -0.379 1.00 90.75 86 ASP A O 1
ATOM 689 N N . TYR A 1 87 ? 4.915 2.687 -1.471 1.00 94.25 87 TYR A N 1
ATOM 690 C CA . TYR A 1 87 ? 5.303 3.586 -2.560 1.00 94.25 87 TYR A CA 1
ATOM 691 C C . TYR A 1 87 ? 4.134 3.998 -3.460 1.00 94.25 87 TYR A C 1
ATOM 693 O O . TYR A 1 87 ? 4.032 5.169 -3.822 1.00 94.25 87 TYR A O 1
ATOM 701 N N . GLU A 1 88 ? 3.204 3.092 -3.784 1.00 91.81 88 GLU A N 1
ATOM 702 C CA . GLU A 1 88 ? 1.960 3.476 -4.470 1.00 91.81 88 GLU A CA 1
ATOM 703 C C . GLU A 1 88 ? 1.209 4.540 -3.661 1.00 91.81 88 GLU A C 1
ATOM 705 O O . GLU A 1 88 ? 0.787 5.571 -4.192 1.00 91.81 88 GLU A O 1
ATOM 710 N N . LYS A 1 89 ? 1.108 4.340 -2.342 1.00 89.44 89 LYS A N 1
ATOM 711 C CA . LYS A 1 89 ? 0.452 5.304 -1.464 1.00 89.44 89 LYS A CA 1
ATOM 712 C C . LYS A 1 89 ? 1.197 6.637 -1.395 1.00 89.44 89 LYS A C 1
ATOM 714 O O . LYS A 1 89 ? 0.533 7.673 -1.360 1.00 89.44 89 LYS A O 1
ATOM 719 N N . GLU A 1 90 ? 2.524 6.619 -1.367 1.00 91.50 90 GLU A N 1
ATOM 720 C CA . GLU A 1 90 ? 3.369 7.812 -1.322 1.00 91.50 90 GLU A CA 1
ATOM 721 C C . GLU A 1 90 ? 3.269 8.635 -2.612 1.00 91.50 90 GLU A C 1
ATOM 723 O O . GLU A 1 90 ? 2.963 9.827 -2.555 1.00 91.50 90 GLU A O 1
ATOM 728 N N . TYR A 1 91 ? 3.473 8.002 -3.769 1.00 91.56 91 TYR A N 1
ATOM 729 C CA . TYR A 1 91 ? 3.568 8.702 -5.051 1.00 91.56 91 TYR A CA 1
ATOM 730 C C . TYR A 1 91 ? 2.211 8.971 -5.708 1.00 91.56 91 TYR A C 1
ATOM 732 O O . TYR A 1 91 ? 2.033 10.020 -6.329 1.00 91.56 91 TYR A O 1
ATOM 740 N N . LEU A 1 92 ? 1.236 8.065 -5.575 1.00 89.50 92 LEU A N 1
ATOM 741 C CA . LEU A 1 92 ? -0.089 8.218 -6.195 1.00 89.50 92 LEU A CA 1
ATOM 742 C C . LEU A 1 92 ? -1.146 8.740 -5.220 1.00 89.50 92 LEU A C 1
ATOM 744 O O . LEU A 1 92 ? -2.171 9.282 -5.636 1.00 89.50 92 LEU A O 1
ATOM 748 N N . GLY A 1 93 ? -0.937 8.561 -3.914 1.00 85.56 93 GLY A N 1
ATOM 749 C CA . GLY A 1 93 ? -1.943 8.855 -2.893 1.00 85.56 93 GLY A CA 1
ATOM 750 C C . GLY A 1 93 ? -3.011 7.765 -2.734 1.00 85.56 93 GLY A C 1
ATOM 751 O O . GLY A 1 93 ? -3.864 7.875 -1.844 1.00 85.56 93 GLY A O 1
ATOM 752 N N . PHE A 1 94 ? -2.973 6.695 -3.531 1.00 83.06 94 PHE A N 1
ATOM 753 C CA . PHE A 1 94 ? -3.889 5.551 -3.489 1.00 83.06 94 PHE A CA 1
ATOM 754 C C . PHE A 1 94 ? -3.189 4.272 -3.974 1.00 83.06 94 PHE A C 1
ATOM 756 O O . PHE A 1 94 ? -2.139 4.348 -4.599 1.00 83.06 94 PHE A O 1
ATOM 763 N N . TYR A 1 95 ? -3.772 3.108 -3.680 1.00 84.81 95 TYR A N 1
ATOM 764 C CA . TYR A 1 95 ? -3.264 1.817 -4.154 1.00 84.81 95 TYR A CA 1
ATOM 765 C C . TYR A 1 95 ? -3.845 1.511 -5.538 1.00 84.81 95 TYR A C 1
ATOM 767 O O . TYR A 1 95 ? -5.060 1.608 -5.728 1.00 84.81 95 TYR A O 1
ATOM 775 N N . VAL A 1 96 ? -2.984 1.166 -6.492 1.00 83.25 96 VAL A N 1
ATOM 776 C CA . VAL A 1 96 ? -3.382 0.645 -7.813 1.00 83.25 96 VAL A CA 1
ATOM 777 C C . VAL A 1 96 ? -3.480 -0.872 -7.747 1.00 83.25 96 VAL A C 1
ATOM 779 O O . VAL A 1 96 ? -4.398 -1.472 -8.308 1.00 83.25 96 VAL A O 1
ATOM 782 N N . SER A 1 97 ? -2.543 -1.483 -7.027 1.00 83.12 97 SER A N 1
ATOM 783 C CA . SER A 1 97 ? -2.569 -2.896 -6.692 1.00 83.12 97 SER A CA 1
ATOM 784 C C . SER A 1 97 ? -3.595 -3.198 -5.591 1.00 83.12 97 SER A C 1
ATOM 786 O O . SER A 1 97 ? -4.164 -2.304 -4.955 1.00 83.12 97 SER A O 1
ATOM 788 N N . THR A 1 98 ? -3.865 -4.487 -5.362 1.00 82.12 98 THR A N 1
ATOM 789 C CA . THR A 1 98 ? -4.760 -4.927 -4.283 1.00 82.12 98 THR A CA 1
ATOM 790 C C . THR A 1 98 ? -4.301 -4.357 -2.943 1.00 82.12 98 THR A C 1
ATOM 792 O O . THR A 1 98 ? -3.154 -4.557 -2.541 1.00 82.12 98 THR A O 1
ATOM 795 N N . HIS A 1 99 ? -5.217 -3.707 -2.223 1.00 82.62 99 HIS A N 1
ATOM 796 C CA . HIS A 1 99 ? -4.920 -3.039 -0.959 1.00 82.62 99 HIS A CA 1
ATOM 797 C C . HIS A 1 99 ? -4.261 -4.008 0.054 1.00 82.62 99 HIS A C 1
ATOM 799 O O . HIS A 1 99 ? -4.741 -5.135 0.215 1.00 82.62 99 HIS A O 1
ATOM 805 N N . PRO A 1 100 ? -3.234 -3.584 0.824 1.00 83.12 100 PRO A N 1
ATOM 806 C CA . PRO A 1 100 ? -2.545 -4.444 1.799 1.00 83.12 100 PRO A CA 1
ATOM 807 C C . PRO A 1 100 ? -3.464 -5.203 2.769 1.00 83.12 100 PRO A C 1
ATOM 809 O O . PRO A 1 100 ? -3.320 -6.410 2.971 1.00 83.12 100 PRO A O 1
ATOM 812 N N . VAL A 1 101 ? -4.460 -4.516 3.339 1.00 86.00 101 VAL A N 1
ATOM 813 C CA . VAL A 1 101 ? -5.465 -5.126 4.222 1.00 86.00 101 VAL A CA 1
ATOM 814 C C . VAL A 1 101 ? -6.301 -6.206 3.525 1.00 86.00 101 VAL A C 1
ATOM 816 O O . VAL A 1 101 ? -6.667 -7.188 4.166 1.00 86.00 101 VAL A O 1
ATOM 819 N N . GLU A 1 102 ? -6.565 -6.073 2.223 1.00 85.62 102 GLU A N 1
ATOM 820 C CA . GLU A 1 102 ? -7.305 -7.068 1.449 1.00 85.62 102 GLU A CA 1
ATOM 821 C C . GLU A 1 102 ? -6.446 -8.311 1.195 1.00 85.62 102 GLU A C 1
ATOM 823 O O . GLU A 1 102 ? -6.897 -9.419 1.485 1.00 85.62 102 GLU A O 1
ATOM 828 N N . LYS A 1 103 ? -5.175 -8.141 0.803 1.00 85.25 103 LYS A N 1
ATOM 829 C CA . LYS A 1 103 ? -4.217 -9.260 0.695 1.00 85.25 103 LYS A CA 1
ATOM 830 C C . LYS A 1 103 ? -4.093 -10.020 2.023 1.00 85.25 103 LYS A C 1
ATOM 832 O O . LYS A 1 103 ? -4.168 -11.248 2.073 1.00 85.25 103 LYS A O 1
ATOM 837 N N . ALA A 1 104 ? -3.955 -9.289 3.130 1.00 86.50 104 ALA A N 1
ATOM 838 C CA . ALA A 1 104 ? -3.866 -9.881 4.462 1.00 86.50 104 ALA A CA 1
ATOM 839 C C . ALA A 1 104 ? -5.178 -10.558 4.904 1.00 86.50 104 ALA A C 1
ATOM 841 O O . ALA A 1 104 ? -5.137 -11.566 5.615 1.00 86.50 104 ALA A O 1
ATOM 842 N N . PHE A 1 105 ? -6.334 -10.031 4.490 1.00 87.56 105 PHE A N 1
ATOM 843 C CA . PHE A 1 105 ? -7.635 -10.652 4.729 1.00 87.56 105 PHE A CA 1
ATOM 844 C C . PHE A 1 105 ? -7.748 -11.999 4.013 1.00 87.56 105 PHE A C 1
ATOM 846 O O . PHE A 1 105 ? -8.120 -12.986 4.646 1.00 87.56 105 PHE A O 1
ATOM 853 N N . GLU A 1 106 ? -7.383 -12.076 2.732 1.00 87.00 106 GLU A N 1
ATOM 854 C CA . GLU A 1 106 ? -7.437 -13.320 1.952 1.00 87.00 106 GLU A CA 1
ATOM 855 C C . GLU A 1 106 ? -6.600 -14.436 2.583 1.00 87.00 106 GLU A C 1
ATOM 857 O O . GLU A 1 106 ? -7.045 -15.585 2.664 1.00 87.00 106 GLU A O 1
ATOM 862 N N . GLN A 1 107 ? -5.431 -14.087 3.122 1.00 87.06 107 GLN A N 1
ATOM 863 C CA . GLN A 1 107 ? -4.566 -15.021 3.844 1.00 87.06 107 GLN A CA 1
ATOM 864 C C . GLN A 1 107 ? -5.161 -15.490 5.176 1.00 87.06 107 GLN A C 1
ATOM 866 O O . GLN A 1 107 ? -4.789 -16.551 5.661 1.00 87.06 107 GLN A O 1
ATOM 871 N N . LYS A 1 108 ? -6.069 -14.720 5.788 1.00 86.50 108 LYS A N 1
ATOM 872 C CA . LYS A 1 108 ? -6.598 -14.951 7.146 1.00 86.50 108 LYS A CA 1
ATOM 873 C C . LYS A 1 108 ? -8.090 -15.277 7.182 1.00 86.50 108 LYS A C 1
ATOM 875 O O . LYS A 1 108 ? -8.646 -15.458 8.264 1.00 86.50 108 LYS A O 1
ATOM 880 N N . GLN A 1 109 ? -8.741 -15.394 6.027 1.00 83.88 109 GLN A N 1
ATOM 881 C CA . GLN A 1 109 ? -10.188 -15.609 5.904 1.00 83.88 109 GLN A CA 1
ATOM 882 C C . GLN A 1 109 ? -10.701 -16.824 6.700 1.00 83.88 109 GLN A C 1
ATOM 884 O O . GLN A 1 109 ? -11.827 -16.828 7.195 1.00 83.88 109 GLN A O 1
ATOM 889 N N . TYR A 1 110 ? -9.850 -17.836 6.902 1.00 84.69 110 TYR A N 1
ATOM 890 C CA . TYR A 1 110 ? -10.164 -19.043 7.670 1.00 84.69 110 TYR A CA 1
ATOM 891 C C . TYR A 1 110 ? -10.382 -18.792 9.175 1.00 84.69 110 TYR A C 1
ATOM 893 O O . TYR A 1 110 ? -10.878 -19.673 9.874 1.00 84.69 110 TYR A O 1
ATOM 901 N N . LEU A 1 111 ? -10.038 -17.604 9.688 1.00 85.62 111 LEU A N 1
ATOM 902 C CA . LEU A 1 111 ? -10.212 -17.222 11.094 1.00 85.62 111 LEU A CA 1
ATOM 903 C C . LEU A 1 111 ? -11.636 -16.748 11.434 1.00 85.62 111 LEU A C 1
ATOM 905 O O . LEU A 1 111 ? -11.891 -16.369 12.576 1.00 85.62 111 LEU A O 1
ATOM 909 N N . GLY A 1 112 ? -12.566 -16.752 10.471 1.00 83.00 112 GLY A N 1
ATOM 910 C CA . GLY A 1 112 ? -13.939 -16.286 10.694 1.00 83.00 112 GLY A CA 1
ATOM 911 C C . GLY A 1 112 ? -14.032 -14.771 10.902 1.00 83.00 112 GLY A C 1
ATOM 912 O O . GLY A 1 112 ? -14.848 -14.306 11.694 1.00 83.00 112 GLY A O 1
ATOM 913 N N . ILE A 1 113 ? -13.170 -14.020 10.216 1.00 85.06 113 ILE A N 1
ATOM 914 C CA . ILE A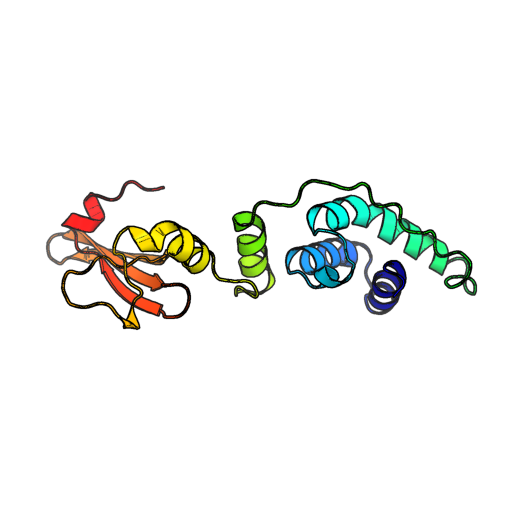 1 113 ? -13.151 -12.554 10.163 1.00 85.06 113 ILE A CA 1
ATOM 915 C C . ILE A 1 113 ? -13.945 -12.065 8.948 1.00 85.06 113 ILE A C 1
ATOM 917 O O . ILE A 1 113 ? -13.966 -12.724 7.910 1.00 85.06 113 ILE A O 1
ATOM 921 N N . PHE A 1 114 ? -14.595 -10.909 9.066 1.00 86.00 114 PHE A N 1
ATOM 922 C CA . PHE A 1 114 ? -15.490 -10.378 8.034 1.00 86.00 114 PHE A CA 1
ATOM 923 C C . PHE A 1 114 ? -15.007 -9.026 7.487 1.00 86.00 114 PHE A C 1
ATOM 925 O O . PHE A 1 114 ? -14.216 -8.336 8.129 1.00 86.00 114 PHE A O 1
ATOM 932 N N . LYS A 1 115 ? -15.500 -8.658 6.297 1.00 85.69 115 LYS A N 1
ATOM 933 C CA . LYS A 1 115 ? -15.402 -7.303 5.724 1.00 85.69 115 LYS A CA 1
ATOM 934 C C . LYS A 1 115 ? -16.516 -6.404 6.282 1.00 85.69 115 LYS A C 1
ATOM 936 O O . LYS A 1 115 ? -17.538 -6.921 6.743 1.00 85.69 115 LYS A O 1
ATOM 941 N N . LEU A 1 116 ? -16.357 -5.080 6.207 1.00 86.25 116 LEU A N 1
ATOM 942 C CA . LEU A 1 116 ? -17.276 -4.095 6.801 1.00 86.25 116 LEU A CA 1
ATOM 943 C C . LEU A 1 116 ? -18.723 -4.281 6.327 1.00 86.25 116 LEU A C 1
ATOM 945 O O . LEU A 1 116 ? -19.634 -4.327 7.149 1.00 86.25 116 LEU A O 1
ATOM 949 N N . ASN A 1 117 ? -18.937 -4.479 5.024 1.00 83.75 117 ASN A N 1
ATOM 950 C CA . ASN A 1 117 ? -20.284 -4.608 4.450 1.00 83.75 117 ASN A CA 1
ATOM 951 C C . ASN A 1 117 ? -21.044 -5.870 4.890 1.00 83.75 117 ASN A C 1
ATOM 953 O O . ASN A 1 117 ? -22.264 -5.928 4.756 1.00 83.75 117 ASN A O 1
ATOM 957 N N . ASN A 1 118 ? -20.342 -6.879 5.411 1.00 79.12 118 ASN A N 1
ATOM 958 C CA . ASN A 1 118 ? -20.934 -8.154 5.825 1.00 79.12 118 ASN A CA 1
ATOM 959 C C . ASN A 1 118 ? -20.990 -8.318 7.346 1.00 79.12 118 ASN A C 1
ATOM 961 O O . ASN A 1 118 ? -21.438 -9.358 7.835 1.00 79.12 118 ASN A O 1
ATOM 965 N N . ALA A 1 119 ? -20.519 -7.322 8.094 1.00 70.25 119 ALA A N 1
ATOM 966 C CA . ALA A 1 119 ? -20.432 -7.412 9.535 1.00 70.25 119 ALA A CA 1
ATOM 967 C C . ALA A 1 119 ? -21.812 -7.297 10.188 1.00 70.25 119 ALA A C 1
ATOM 969 O O . ALA A 1 119 ? -22.594 -6.390 9.905 1.00 70.25 119 ALA A O 1
ATOM 970 N N . ARG A 1 120 ? -22.096 -8.220 11.106 1.00 79.25 120 ARG A N 1
ATOM 971 C CA . ARG A 1 120 ? -23.197 -8.106 12.068 1.00 79.25 120 ARG A CA 1
ATOM 972 C C . ARG A 1 120 ? -22.657 -7.653 13.420 1.00 79.25 120 ARG A C 1
ATOM 974 O O . ARG A 1 120 ? -21.457 -7.752 13.682 1.00 79.25 120 ARG A O 1
ATOM 981 N N . ASP A 1 121 ? -23.555 -7.214 14.297 1.00 82.50 121 ASP A N 1
ATOM 982 C CA . ASP A 1 121 ? -23.205 -6.852 15.670 1.00 82.50 121 ASP A CA 1
ATOM 983 C C . ASP A 1 121 ? -22.355 -7.942 16.343 1.00 82.50 121 ASP A C 1
ATOM 985 O O . ASP A 1 121 ? -22.688 -9.129 16.313 1.00 82.50 121 ASP A O 1
ATOM 989 N N . ASN A 1 122 ? -21.266 -7.508 16.983 1.00 81.56 122 ASN A N 1
ATOM 990 C CA . ASN A 1 122 ? -20.313 -8.343 17.723 1.00 81.56 122 ASN A CA 1
ATOM 991 C C . ASN A 1 122 ? -19.550 -9.394 16.893 1.00 81.56 122 ASN A C 1
ATOM 993 O O . ASN A 1 122 ? -19.048 -10.365 17.462 1.00 81.56 122 ASN A O 1
ATOM 997 N N . GLN A 1 123 ? -19.418 -9.213 15.577 1.00 86.25 123 GLN A N 1
ATOM 998 C CA . GLN A 1 123 ? -18.528 -10.040 14.758 1.00 86.25 123 GLN A CA 1
ATOM 999 C C . GLN A 1 123 ? -17.136 -9.411 14.597 1.00 86.25 123 GLN A C 1
ATOM 1001 O O . GLN A 1 123 ? -17.020 -8.187 14.509 1.00 86.25 123 GLN A O 1
ATOM 1006 N N . PRO A 1 124 ? -16.068 -10.227 14.542 1.00 88.44 124 PRO A N 1
ATOM 1007 C CA . PRO A 1 124 ? -14.729 -9.725 14.281 1.00 88.44 124 PRO A CA 1
ATOM 1008 C C . PRO A 1 124 ? -14.602 -9.282 12.819 1.00 88.44 124 PRO A C 1
ATOM 1010 O O . PRO A 1 124 ? -14.904 -10.034 11.892 1.00 88.44 124 PRO A O 1
ATOM 1013 N N . ILE A 1 125 ? -14.121 -8.059 12.622 1.00 89.75 125 ILE A N 1
ATOM 1014 C CA . ILE A 1 125 ? -13.874 -7.469 11.304 1.00 89.75 125 ILE A CA 1
ATOM 1015 C C . ILE A 1 125 ? -12.370 -7.264 11.164 1.00 89.75 125 ILE A C 1
ATOM 1017 O O . ILE A 1 125 ? -11.712 -6.836 12.116 1.00 89.75 125 ILE A O 1
ATOM 1021 N N . PHE A 1 126 ? -11.828 -7.572 9.991 1.00 89.81 126 PHE A N 1
ATOM 1022 C CA . PHE A 1 126 ? -10.440 -7.260 9.676 1.00 89.81 126 PHE A CA 1
ATOM 1023 C C . PHE A 1 126 ? -10.361 -5.897 8.994 1.00 89.81 126 PHE A C 1
ATOM 1025 O O . PHE A 1 126 ? -11.013 -5.668 7.980 1.00 89.81 126 PHE A O 1
ATOM 1032 N N . ILE A 1 127 ? -9.591 -4.995 9.588 1.00 91.38 127 ILE A N 1
ATOM 1033 C CA . ILE A 1 127 ? -9.511 -3.589 9.199 1.00 91.38 127 ILE A CA 1
ATOM 1034 C C . ILE A 1 127 ? -8.090 -3.065 9.389 1.00 91.38 127 ILE A C 1
ATOM 1036 O O . ILE A 1 127 ? -7.363 -3.495 10.286 1.00 91.38 127 ILE A O 1
ATOM 1040 N N . GLN A 1 128 ? -7.749 -2.067 8.590 1.00 89.94 128 GLN A N 1
ATOM 1041 C CA . GLN A 1 128 ? -6.648 -1.145 8.797 1.00 89.94 128 GLN A CA 1
ATOM 1042 C C . GLN A 1 128 ? -7.187 0.146 9.431 1.00 89.94 128 GLN A C 1
ATOM 1044 O O . GLN A 1 128 ? -8.321 0.553 9.176 1.00 89.94 128 GLN A O 1
ATOM 1049 N N . ILE A 1 129 ? -6.385 0.786 10.284 1.00 91.31 129 ILE A N 1
ATOM 1050 C CA . ILE A 1 129 ? -6.695 2.109 10.838 1.00 91.31 129 ILE A CA 1
ATOM 1051 C C . ILE A 1 129 ? -5.926 3.144 10.020 1.00 91.31 129 ILE A C 1
ATOM 1053 O O . ILE A 1 129 ? -4.719 3.280 10.196 1.00 91.31 129 ILE A O 1
ATOM 1057 N N . ASP A 1 130 ? -6.624 3.887 9.165 1.00 89.69 130 ASP A N 1
ATOM 1058 C CA . ASP A 1 130 ? -5.999 4.895 8.297 1.00 89.69 130 ASP A CA 1
ATOM 1059 C C . ASP A 1 130 ? -5.665 6.181 9.058 1.00 89.69 130 ASP A C 1
ATOM 1061 O O . ASP A 1 130 ? -4.692 6.870 8.760 1.00 89.69 130 ASP A O 1
ATOM 1065 N N . SER A 1 131 ? -6.463 6.526 10.071 1.00 91.38 131 SER A N 1
ATOM 1066 C CA . SER A 1 131 ? -6.133 7.628 10.971 1.00 91.38 131 SER A CA 1
ATOM 1067 C C . SER A 1 131 ? -6.712 7.421 12.363 1.00 91.38 131 SER A C 1
ATOM 1069 O O . SER A 1 131 ? -7.740 6.766 12.551 1.00 91.38 131 SER A O 1
ATOM 1071 N N . SER A 1 132 ? -6.052 8.011 13.360 1.00 93.44 132 SER A N 1
ATOM 1072 C CA . SER A 1 132 ? -6.556 8.061 14.728 1.00 93.44 132 SER A CA 1
ATOM 1073 C C . SER A 1 132 ? -6.347 9.444 15.335 1.00 93.44 132 SER A C 1
ATOM 1075 O O . SER A 1 132 ? -5.248 9.995 15.354 1.00 93.44 132 SER A O 1
ATOM 1077 N N . ARG A 1 133 ? -7.425 10.027 15.860 1.00 93.94 133 ARG A N 1
ATOM 1078 C CA . ARG A 1 133 ? -7.404 11.306 16.567 1.00 93.94 133 ARG A CA 1
ATOM 1079 C C . ARG A 1 133 ? -7.778 11.085 18.020 1.00 93.94 133 ARG A C 1
ATOM 1081 O O . ARG A 1 133 ? -8.950 10.901 18.356 1.00 93.94 133 ARG A O 1
ATOM 1088 N N . ARG A 1 134 ? -6.776 11.154 18.894 1.00 94.25 134 ARG A N 1
ATOM 1089 C CA . ARG A 1 134 ? -6.964 11.063 20.343 1.00 94.25 134 ARG A CA 1
ATOM 1090 C C . ARG A 1 134 ? -7.781 12.247 20.861 1.00 94.25 134 ARG A C 1
ATOM 1092 O O . ARG A 1 134 ? -7.471 13.403 20.588 1.00 94.25 134 ARG A O 1
ATOM 1099 N N . ILE A 1 135 ? -8.782 11.948 21.677 1.00 93.88 135 ILE A N 1
ATOM 1100 C CA . ILE A 1 135 ? -9.621 12.916 22.385 1.00 93.88 135 ILE A CA 1
ATOM 1101 C C . ILE A 1 135 ? -9.762 12.503 23.856 1.00 93.88 135 ILE A C 1
ATOM 1103 O O . ILE A 1 135 ? -9.364 11.408 24.264 1.00 93.88 135 ILE A O 1
ATOM 1107 N N . ARG A 1 136 ? -10.340 13.385 24.674 1.00 93.81 136 ARG A N 1
ATOM 1108 C CA . ARG A 1 136 ? -10.680 13.081 26.068 1.00 93.81 136 ARG A CA 1
ATOM 1109 C C . ARG A 1 136 ? -12.187 13.094 26.269 1.00 93.81 136 ARG A C 1
ATOM 1111 O O . ARG A 1 136 ? -12.884 13.986 25.798 1.00 93.81 136 ARG A O 1
ATOM 1118 N N . THR A 1 137 ? -12.674 12.111 27.014 1.00 92.38 137 THR A N 1
ATOM 1119 C CA . THR A 1 137 ? -14.050 12.090 27.522 1.00 92.38 137 THR A CA 1
ATOM 1120 C C . THR A 1 137 ? -14.263 13.204 28.552 1.00 92.38 137 THR A C 1
ATOM 1122 O O . THR A 1 137 ? -13.309 13.736 29.121 1.00 92.38 137 THR A O 1
ATOM 1125 N N . LYS A 1 138 ? -15.526 13.486 28.904 1.00 92.25 138 LYS A N 1
ATOM 1126 C CA . LYS A 1 138 ? -15.873 14.402 30.012 1.00 92.25 138 LYS A CA 1
ATOM 1127 C C . LYS A 1 138 ? -15.255 13.990 31.357 1.00 92.25 138 LYS A C 1
ATOM 1129 O O . LYS A 1 138 ? -15.022 14.837 32.207 1.00 92.25 138 LYS A O 1
ATOM 1134 N N . LYS A 1 139 ? -14.975 12.694 31.541 1.00 91.50 139 LYS A N 1
ATOM 1135 C CA . LYS A 1 139 ? -14.315 12.130 32.731 1.00 91.50 139 LYS A CA 1
ATOM 1136 C C . LYS A 1 139 ? -12.779 12.158 32.638 1.00 91.50 139 LYS A C 1
ATOM 1138 O O . LYS A 1 139 ? -12.109 11.540 33.456 1.00 91.50 139 LYS A O 1
ATOM 1143 N N . GLY A 1 140 ? -12.211 12.812 31.621 1.00 91.94 140 GLY A N 1
ATOM 1144 C CA . GLY A 1 140 ? -10.764 12.960 31.424 1.00 91.94 140 GLY A CA 1
ATOM 1145 C C . GLY A 1 140 ? -10.048 11.734 30.847 1.00 91.94 140 GLY A C 1
ATOM 1146 O O . GLY A 1 140 ? -8.842 11.788 30.618 1.00 91.94 140 GLY A O 1
ATOM 1147 N N . GLN A 1 141 ? -10.760 10.636 30.579 1.00 93.31 141 GLN A N 1
ATOM 1148 C CA . GLN A 1 141 ? -10.170 9.419 30.012 1.00 93.31 141 GLN A CA 1
ATOM 1149 C C . GLN A 1 141 ? -9.900 9.585 28.513 1.00 93.31 141 GLN A C 1
ATOM 1151 O O . GLN A 1 141 ? -10.716 10.186 27.811 1.00 93.31 141 GLN A O 1
ATOM 1156 N N . ASN A 1 142 ? -8.786 9.031 28.029 1.00 93.38 142 ASN A N 1
ATOM 1157 C CA . ASN A 1 142 ? -8.444 9.044 26.605 1.00 93.38 142 ASN A CA 1
ATOM 1158 C C . ASN A 1 142 ? -9.360 8.102 25.822 1.00 93.38 142 ASN A C 1
ATOM 1160 O O . ASN A 1 142 ? -9.633 7.003 26.285 1.00 93.38 142 ASN A O 1
ATOM 1164 N N . MET A 1 143 ? -9.783 8.533 24.642 1.00 94.69 143 MET A N 1
ATOM 1165 C CA . MET A 1 143 ? -10.454 7.737 23.613 1.00 94.69 143 MET A CA 1
ATOM 1166 C C . MET A 1 143 ? -9.981 8.255 22.243 1.00 94.69 143 MET A C 1
ATOM 1168 O O . MET A 1 143 ? -9.218 9.225 22.200 1.00 94.69 143 MET A O 1
ATOM 1172 N N . ALA A 1 144 ? -10.410 7.668 21.129 1.00 95.00 144 ALA A N 1
ATOM 1173 C CA . ALA A 1 144 ? -10.065 8.192 19.806 1.00 95.00 144 ALA A CA 1
ATOM 1174 C C . ALA A 1 144 ? -11.233 8.123 18.823 1.00 95.00 144 ALA A C 1
ATOM 1176 O O . ALA A 1 144 ? -12.020 7.181 18.856 1.00 95.00 144 ALA A O 1
ATOM 1177 N N . PHE A 1 145 ? -11.315 9.117 17.941 1.00 96.25 145 PHE A N 1
ATOM 1178 C CA . PHE A 1 145 ? -11.998 8.946 16.660 1.00 96.25 145 PHE A CA 1
ATOM 1179 C C . PHE A 1 145 ? -11.026 8.267 15.704 1.00 96.25 145 PHE A C 1
ATOM 1181 O O . PHE A 1 145 ? -9.855 8.650 15.672 1.00 96.25 145 PHE A O 1
ATOM 1188 N N . VAL A 1 146 ? -11.487 7.263 14.972 1.00 95.38 146 VAL A N 1
ATOM 1189 C CA . VAL A 1 146 ? -10.657 6.483 14.050 1.00 95.38 146 VAL A CA 1
ATOM 1190 C C . VAL A 1 146 ? -11.342 6.349 12.703 1.00 95.38 146 VAL A C 1
ATOM 1192 O O . VAL A 1 146 ? -12.566 6.291 12.648 1.00 95.38 146 VAL A O 1
ATOM 1195 N N . VAL A 1 147 ? -10.546 6.277 11.644 1.00 94.38 147 VAL A N 1
ATOM 1196 C CA . VAL A 1 147 ? -11.014 5.931 10.300 1.00 94.38 147 VAL A CA 1
ATOM 1197 C C . VAL A 1 147 ? -10.585 4.496 10.028 1.00 94.38 147 VAL A C 1
ATOM 1199 O O . VAL A 1 147 ? -9.395 4.189 10.092 1.00 94.38 147 VAL A O 1
ATOM 1202 N N . LEU A 1 148 ? -11.560 3.617 9.810 1.00 92.69 148 LEU A N 1
ATOM 1203 C CA . LEU A 1 148 ? -11.372 2.182 9.608 1.00 92.69 148 LEU A CA 1
ATOM 1204 C C . LEU A 1 148 ? -11.522 1.855 8.124 1.00 92.69 148 LEU A C 1
ATOM 1206 O O . LEU A 1 148 ? -12.455 2.350 7.498 1.00 92.69 148 LEU A O 1
ATOM 1210 N N . ASN A 1 149 ? -10.662 0.998 7.585 1.00 90.75 149 ASN A N 1
ATOM 1211 C CA . ASN A 1 149 ? -10.656 0.630 6.172 1.00 90.75 149 ASN A CA 1
ATOM 1212 C C . ASN A 1 149 ? -10.503 -0.891 6.009 1.00 90.75 149 ASN A C 1
ATOM 1214 O O . ASN A 1 149 ? -9.602 -1.479 6.603 1.00 90.75 149 ASN A O 1
ATOM 1218 N N . ASP A 1 150 ? -11.384 -1.542 5.244 1.00 89.31 150 ASP A N 1
ATOM 1219 C CA . ASP A 1 150 ? -11.312 -2.990 4.951 1.00 89.31 150 ASP A CA 1
ATOM 1220 C C . ASP A 1 150 ? -10.711 -3.324 3.574 1.00 89.31 150 ASP A C 1
ATOM 1222 O O . ASP A 1 150 ? -10.769 -4.470 3.125 1.00 89.31 150 ASP A O 1
ATOM 1226 N N . GLY A 1 151 ? -10.135 -2.321 2.911 1.00 85.19 151 GLY A N 1
ATOM 1227 C CA . GLY A 1 151 ? -9.522 -2.382 1.587 1.00 85.19 151 GLY A CA 1
ATOM 1228 C C . GLY A 1 151 ? -10.443 -1.869 0.486 1.00 85.19 151 GLY A C 1
ATOM 1229 O O . GLY A 1 151 ? -9.964 -1.433 -0.555 1.00 85.19 151 GLY A O 1
ATOM 1230 N N . ILE A 1 152 ? -11.756 -1.875 0.735 1.00 83.81 152 ILE A N 1
ATOM 1231 C CA . ILE A 1 152 ? -12.785 -1.468 -0.230 1.00 83.81 152 ILE A CA 1
ATOM 1232 C C . ILE A 1 152 ? -13.636 -0.327 0.335 1.00 83.81 152 ILE A C 1
ATOM 1234 O O . ILE A 1 152 ? -13.977 0.616 -0.374 1.00 83.81 152 ILE A O 1
ATOM 1238 N N . ASN A 1 153 ? -14.006 -0.424 1.610 1.00 87.94 153 ASN A N 1
ATOM 1239 C CA . ASN A 1 153 ? -14.914 0.482 2.290 1.00 87.94 153 ASN A CA 1
ATOM 1240 C C . ASN A 1 153 ? -14.208 1.160 3.458 1.00 87.94 153 A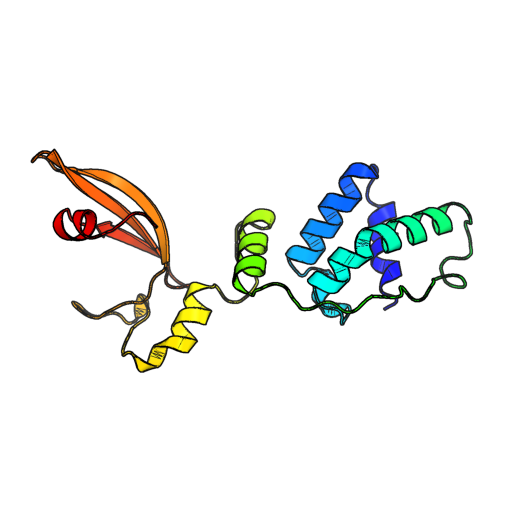SN A C 1
ATOM 1242 O O . ASN A 1 153 ? -13.366 0.572 4.140 1.00 87.94 153 ASN A O 1
ATOM 1246 N N . THR A 1 154 ? -14.646 2.382 3.739 1.00 91.00 154 THR A N 1
ATOM 1247 C CA . THR A 1 154 ? -14.174 3.177 4.867 1.00 91.00 154 THR A CA 1
ATOM 1248 C C . THR A 1 154 ? -15.326 3.450 5.827 1.00 91.00 154 THR A C 1
ATOM 1250 O O . THR A 1 154 ? -16.451 3.712 5.396 1.00 91.00 154 THR A O 1
ATOM 1253 N N . LEU A 1 155 ? -15.056 3.400 7.130 1.00 92.12 155 LEU A N 1
ATOM 1254 C CA . LEU A 1 155 ? -16.032 3.666 8.182 1.00 92.12 155 LEU A CA 1
ATOM 1255 C C . LEU A 1 155 ? -15.421 4.525 9.294 1.00 92.12 155 LEU A C 1
ATOM 1257 O O . LEU A 1 155 ? -14.358 4.206 9.829 1.00 92.12 155 LEU A O 1
ATOM 1261 N N . ASP A 1 156 ? -16.142 5.568 9.700 1.00 94.00 156 ASP A N 1
ATOM 1262 C CA . ASP A 1 156 ? -15.798 6.340 10.892 1.00 94.00 156 ASP A CA 1
ATOM 1263 C C . ASP A 1 156 ? -16.172 5.568 12.160 1.00 94.00 156 ASP A C 1
ATOM 1265 O O . ASP A 1 156 ? -17.308 5.129 12.353 1.00 94.00 156 ASP A O 1
ATOM 1269 N N . GLY A 1 157 ? -15.202 5.429 13.058 1.00 93.12 157 GLY A N 1
ATOM 1270 C CA . GLY A 1 157 ? -15.325 4.675 14.292 1.00 93.12 157 GLY A CA 1
ATOM 1271 C C . GLY A 1 157 ? -14.959 5.481 15.532 1.00 93.12 157 GLY A C 1
ATOM 1272 O O . GLY A 1 157 ? -14.287 6.517 15.497 1.00 93.12 157 GLY A O 1
ATOM 1273 N N . VAL A 1 158 ? -15.381 4.952 16.678 1.00 94.31 158 VAL A N 1
ATOM 1274 C CA . VAL A 1 158 ? -15.006 5.464 17.994 1.00 94.31 158 VAL A CA 1
ATOM 1275 C C . VAL A 1 158 ? -14.329 4.355 18.780 1.00 94.31 158 VAL A C 1
ATOM 1277 O O . VAL A 1 158 ? -14.925 3.324 19.078 1.00 94.31 158 VAL A O 1
ATOM 1280 N N . MET A 1 159 ? -13.086 4.598 19.173 1.00 93.69 159 MET A N 1
ATOM 1281 C CA . MET A 1 159 ? -12.339 3.722 20.059 1.00 93.69 159 MET A CA 1
ATOM 1282 C C . MET A 1 159 ? -12.522 4.182 21.500 1.00 93.69 159 MET A C 1
ATOM 1284 O O . MET A 1 159 ? -11.967 5.203 21.915 1.00 93.69 159 MET A O 1
ATOM 1288 N N . PHE A 1 160 ? -13.313 3.433 22.265 1.00 94.38 160 PHE A N 1
ATOM 1289 C CA . PHE A 1 160 ? -13.619 3.748 23.658 1.00 94.38 160 PHE A CA 1
ATOM 1290 C C . PHE A 1 1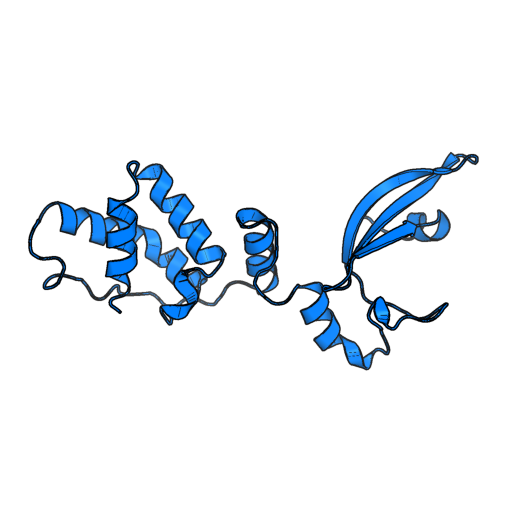60 ? -12.392 3.623 24.579 1.00 94.38 160 PHE A C 1
ATOM 1292 O O . PHE A 1 160 ? -11.422 2.947 24.231 1.00 94.38 160 PHE A O 1
ATOM 1299 N N . PRO A 1 161 ? -12.415 4.250 25.773 1.00 93.94 161 PRO A N 1
ATOM 1300 C CA . PRO A 1 161 ? -11.253 4.295 26.656 1.00 93.94 161 PRO A CA 1
ATOM 1301 C C . PRO A 1 161 ? -10.648 2.949 27.042 1.00 93.94 161 PRO A C 1
ATOM 1303 O O . PRO A 1 161 ? -9.430 2.857 27.181 1.00 93.94 161 PRO A O 1
ATOM 1306 N N . ASP A 1 162 ? -11.471 1.921 27.234 1.00 91.88 162 ASP A N 1
ATOM 1307 C CA . ASP A 1 162 ? -10.978 0.605 27.644 1.00 91.88 162 ASP A CA 1
ATOM 1308 C C . ASP A 1 162 ? -10.203 -0.073 26.508 1.00 91.88 162 ASP A C 1
ATOM 1310 O O . ASP A 1 162 ? -9.114 -0.594 26.739 1.00 91.88 162 ASP A O 1
ATOM 1314 N N . THR A 1 163 ? -10.681 0.061 25.267 1.00 89.88 163 THR A N 1
ATOM 1315 C CA . THR A 1 163 ? -9.957 -0.363 24.060 1.00 89.88 163 THR A CA 1
ATOM 1316 C C . THR A 1 163 ? -8.693 0.473 23.844 1.00 89.88 163 THR A C 1
ATOM 1318 O O . THR A 1 163 ? -7.625 -0.077 23.598 1.00 89.88 163 THR A O 1
ATOM 1321 N N . PHE A 1 164 ? -8.783 1.799 24.000 1.00 88.94 164 PHE A N 1
ATOM 1322 C CA . PHE A 1 164 ? -7.663 2.718 23.770 1.00 88.94 164 PHE A CA 1
ATOM 1323 C C . PHE A 1 164 ? -6.482 2.462 24.720 1.00 88.94 164 PHE A C 1
ATOM 1325 O O . PHE A 1 164 ? -5.330 2.552 24.313 1.00 88.94 164 PHE A O 1
ATOM 1332 N N . LYS A 1 165 ? -6.745 2.126 25.992 1.00 86.81 165 LYS A N 1
ATOM 1333 C CA . LYS A 1 165 ? -5.692 1.788 26.970 1.00 86.81 165 LYS A CA 1
ATOM 1334 C C . LYS A 1 165 ? -4.962 0.485 26.641 1.00 86.81 165 LYS A C 1
ATOM 1336 O O . LYS A 1 165 ? -3.809 0.339 27.033 1.00 86.81 165 LYS A O 1
ATOM 1341 N N . GLY A 1 166 ? -5.650 -0.465 26.005 1.00 79.69 166 GLY A N 1
ATOM 1342 C CA . GLY A 1 166 ? -5.107 -1.783 25.678 1.00 79.69 166 GLY A CA 1
ATOM 1343 C C . GLY A 1 166 ? -4.139 -1.777 24.494 1.00 79.69 166 GLY A C 1
ATOM 1344 O O . GLY A 1 166 ? -3.385 -2.733 24.326 1.00 79.69 166 GLY A O 1
ATOM 1345 N N . LEU A 1 167 ? -4.129 -0.707 23.694 1.00 77.00 167 LEU A N 1
ATOM 1346 C CA . LEU A 1 167 ? -3.212 -0.568 22.571 1.00 77.00 167 LEU A CA 1
ATOM 1347 C C . LEU A 1 167 ? -1.834 -0.126 23.059 1.00 77.00 167 LEU A C 1
ATOM 1349 O O . LEU A 1 167 ? -1.671 0.942 23.653 1.00 77.00 167 LEU A O 1
ATOM 1353 N N . LYS A 1 168 ? -0.823 -0.945 22.767 1.00 53.97 168 LYS A N 1
ATOM 1354 C CA . LYS A 1 168 ? 0.565 -0.487 22.781 1.00 53.97 168 LYS A CA 1
ATOM 1355 C C . LYS A 1 168 ? 0.810 0.277 21.476 1.00 53.97 168 LYS A C 1
ATOM 1357 O O . LYS A 1 168 ? 0.368 -0.211 20.436 1.00 53.97 168 LYS A O 1
ATOM 1362 N N . PRO A 1 169 ? 1.467 1.449 21.504 1.00 50.59 169 PRO A N 1
ATOM 1363 C CA . PRO A 1 169 ? 1.924 2.070 20.268 1.00 50.59 169 PRO A CA 1
ATOM 1364 C C . PRO A 1 169 ? 2.834 1.070 19.544 1.00 50.59 169 PRO A C 1
ATOM 1366 O O . PRO A 1 169 ? 3.706 0.474 20.181 1.00 50.59 169 PRO A O 1
ATOM 1369 N N . THR A 1 170 ? 2.520 0.818 18.273 1.00 47.19 170 THR A N 1
ATOM 1370 C CA . THR A 1 170 ? 3.390 0.085 17.343 1.00 47.19 170 THR A CA 1
ATOM 1371 C C . THR A 1 170 ? 4.483 1.029 16.875 1.00 47.19 170 THR A C 1
ATOM 1373 O O . THR A 1 170 ? 4.154 2.225 16.693 1.00 47.19 170 THR A O 1
#

Sequence (170 aa):
MDNLKIFFDLQEEFQSESRQESLFEALILVGAFDDLGKNRATLLQSIDQVLDDVSNVEQDGFIFDVLTPKASYAETEELEDQVLSDYEKEYLGFYVSTHPVEKAFEQKQYLGIFKLNNARDNQPIFIQIDSSRRIRTKKGQNMAFVVLNDGINTLDGVMFPDTFKGLKPT

InterPro domains:
  IPR004805 Error-prone DNA polymerase/DNA polymerase III subunit alpha DnaE/PolC [PTHR32294] (7-167)